Protein AF-A0AAN8S2H3-F1 (afdb_monomer_lite)

Secondary structure (DSSP, 8-state):
-PPPPHHHHHHHHHHTTSSS-B-HHHHHHHHHHHHHHTT---GGGHHHHHHHHHHHHHHTTSEE-TT-TTSPBEE-GGGTS------

Organism: NCBI:txid74498

pLDDT: mean 85.53, std 16.37, range [37.75, 96.62]

InterPro domains:
  IPR005818 Linker histone H1/H5, domain H15 [PF00538] (13-75)
  IPR036388 Winged helix-like DNA-binding domain superfamily [G3DSA:1.10.10.10] (2-81)
  IPR036390 Winged helix DNA-binding domain superfamily [S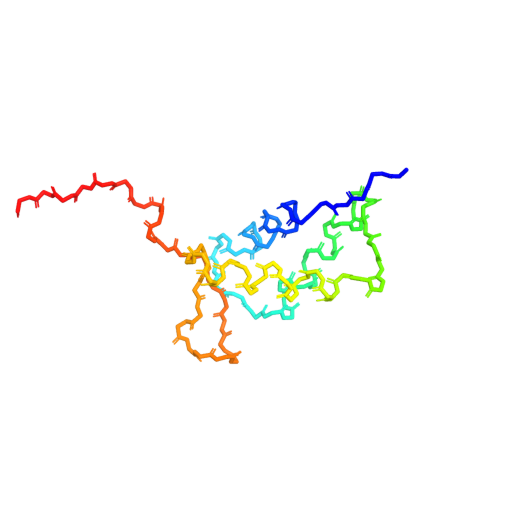SF46785] (4-80)

Foldseek 3Di:
DDADDLVNLLVQLQVQAVPHFAFLVSSLVSSQVVCVVVVRHDPPCSSVSSVVSLVVCCVVQQWHFPPPDRGTIHGRPVPVDDDDPDD

Structure (mmCIF, N/CA/C/O backbone):
data_AF-A0AAN8S2H3-F1
#
_entry.id   AF-A0AAN8S2H3-F1
#
loop_
_atom_site.group_PDB
_atom_site.id
_atom_site.type_symbol
_atom_site.label_atom_id
_atom_site.label_alt_id
_atom_site.label_comp_id
_atom_site.label_asym_id
_atom_site.label_entity_id
_atom_site.label_seq_id
_atom_site.pdbx_PDB_ins_code
_atom_site.Cartn_x
_atom_site.Cartn_y
_atom_site.Cartn_z
_atom_site.occupancy
_atom_site.B_iso_or_equiv
_atom_site.auth_seq_id
_atom_site.auth_comp_id
_atom_site.auth_asym_id
_atom_site.auth_atom_id
_atom_site.pdbx_PDB_model_num
ATOM 1 N N . MET A 1 1 ? 13.782 8.199 -18.044 1.00 59.66 1 MET A N 1
ATOM 2 C CA . MET A 1 1 ? 12.621 7.421 -17.557 1.00 59.66 1 MET A CA 1
ATOM 3 C C . MET A 1 1 ? 12.263 7.941 -16.175 1.00 59.66 1 MET A C 1
ATOM 5 O O . MET A 1 1 ? 13.156 8.001 -15.338 1.00 59.66 1 MET A O 1
ATOM 9 N N . LYS A 1 2 ? 11.025 8.401 -15.953 1.00 74.31 2 LYS A N 1
ATOM 10 C CA . LYS A 1 2 ? 10.566 8.779 -14.607 1.00 74.31 2 LYS A CA 1
ATOM 11 C C . LYS A 1 2 ? 10.143 7.498 -13.894 1.00 74.31 2 LYS A C 1
ATOM 13 O O . LYS A 1 2 ? 9.347 6.739 -14.431 1.00 74.31 2 LYS A O 1
ATOM 18 N N . THR A 1 3 ? 10.731 7.226 -12.741 1.00 79.19 3 THR A N 1
ATOM 19 C CA . THR A 1 3 ? 10.393 6.070 -11.911 1.00 79.19 3 THR A CA 1
ATOM 20 C C . THR A 1 3 ? 9.371 6.501 -10.870 1.00 79.19 3 THR A C 1
ATOM 22 O O . THR A 1 3 ? 9.470 7.610 -10.348 1.00 79.19 3 THR A O 1
ATOM 25 N N . ALA A 1 4 ? 8.389 5.650 -10.565 1.00 84.69 4 ALA A N 1
ATOM 26 C CA . ALA A 1 4 ? 7.436 5.971 -9.508 1.00 84.69 4 ALA A CA 1
ATOM 27 C C . ALA A 1 4 ? 8.149 6.064 -8.149 1.00 84.69 4 ALA A C 1
ATOM 29 O O . ALA A 1 4 ? 8.977 5.215 -7.802 1.00 84.69 4 ALA A O 1
ATOM 30 N N . THR A 1 5 ? 7.848 7.107 -7.388 1.00 89.69 5 THR A N 1
ATOM 31 C CA . THR A 1 5 ? 8.347 7.382 -6.033 1.00 89.69 5 THR A CA 1
ATOM 32 C C . THR A 1 5 ? 7.566 6.595 -4.976 1.00 89.69 5 THR A C 1
ATOM 34 O O . THR A 1 5 ? 6.504 6.051 -5.256 1.00 89.69 5 THR A O 1
ATOM 37 N N . GLU A 1 6 ? 8.068 6.508 -3.741 1.00 87.69 6 GLU A N 1
ATOM 38 C CA . GLU A 1 6 ? 7.334 5.843 -2.645 1.00 87.69 6 GLU A CA 1
ATOM 39 C C . GLU A 1 6 ? 5.977 6.502 -2.368 1.00 87.69 6 GLU A C 1
ATOM 41 O O . GLU A 1 6 ? 4.997 5.803 -2.120 1.00 87.69 6 GLU A O 1
ATOM 46 N N . LYS A 1 7 ? 5.906 7.832 -2.496 1.00 89.31 7 LYS A N 1
ATOM 47 C CA . LYS A 1 7 ? 4.653 8.581 -2.392 1.00 89.31 7 LYS A CA 1
ATOM 48 C C . LYS A 1 7 ? 3.657 8.172 -3.479 1.00 89.31 7 LYS A C 1
ATOM 50 O O . LYS A 1 7 ? 2.537 7.815 -3.144 1.00 89.31 7 LYS A O 1
ATOM 55 N N . GLU A 1 8 ? 4.084 8.136 -4.744 1.00 92.06 8 GLU A N 1
ATOM 56 C CA . GLU A 1 8 ? 3.225 7.681 -5.851 1.00 92.06 8 GLU A CA 1
ATOM 57 C C . GLU A 1 8 ? 2.731 6.241 -5.641 1.00 92.06 8 GLU A C 1
ATOM 59 O O . GLU A 1 8 ? 1.571 5.948 -5.902 1.00 92.06 8 GLU A O 1
ATOM 64 N N . TYR A 1 9 ? 3.572 5.341 -5.119 1.00 94.44 9 TYR A N 1
ATOM 65 C CA . TYR A 1 9 ? 3.135 3.984 -4.771 1.00 94.44 9 TYR A CA 1
ATOM 66 C C . TYR A 1 9 ? 2.052 3.980 -3.684 1.00 94.44 9 TYR A C 1
ATOM 68 O O . TYR A 1 9 ? 1.102 3.211 -3.792 1.00 94.44 9 TYR A O 1
ATOM 76 N N . LEU A 1 10 ? 2.186 4.799 -2.636 1.00 92.69 10 LEU A N 1
ATOM 77 C CA . LEU A 1 10 ? 1.176 4.894 -1.580 1.00 92.69 10 LEU A CA 1
ATOM 78 C C . LEU A 1 10 ? -0.137 5.495 -2.101 1.00 92.69 10 LEU A C 1
ATOM 80 O O . LEU A 1 10 ? -1.204 5.010 -1.732 1.00 92.69 10 LEU A O 1
ATOM 84 N N . ASP A 1 11 ? -0.066 6.511 -2.960 1.00 94.06 11 ASP A N 1
ATOM 85 C CA . ASP A 1 11 ? -1.248 7.132 -3.564 1.00 94.06 11 ASP A CA 1
ATOM 86 C C . ASP A 1 11 ? -1.995 6.129 -4.463 1.00 94.06 11 ASP A C 1
ATOM 88 O O . ASP A 1 11 ? -3.191 5.928 -4.276 1.00 94.06 11 ASP A O 1
ATOM 92 N N . LEU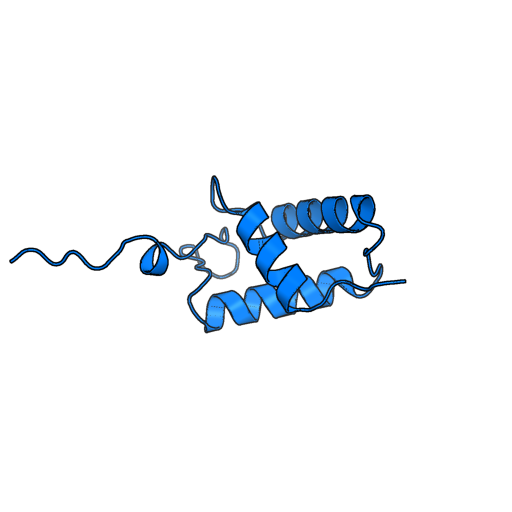 A 1 12 ? -1.286 5.378 -5.316 1.00 95.56 12 LEU A N 1
ATOM 93 C CA . LEU A 1 12 ? -1.880 4.303 -6.126 1.00 95.56 12 LEU A CA 1
ATOM 94 C C . LEU A 1 12 ? -2.453 3.162 -5.271 1.00 95.56 12 LEU A C 1
ATOM 96 O O . LEU A 1 12 ? -3.481 2.578 -5.603 1.00 95.56 12 LEU A O 1
ATOM 100 N N . VAL A 1 13 ? -1.810 2.824 -4.149 1.00 95.69 13 VAL A N 1
ATOM 101 C CA . VAL A 1 13 ? -2.374 1.862 -3.191 1.00 95.69 13 VAL A CA 1
ATOM 102 C C . VAL A 1 13 ? -3.706 2.369 -2.643 1.00 95.69 13 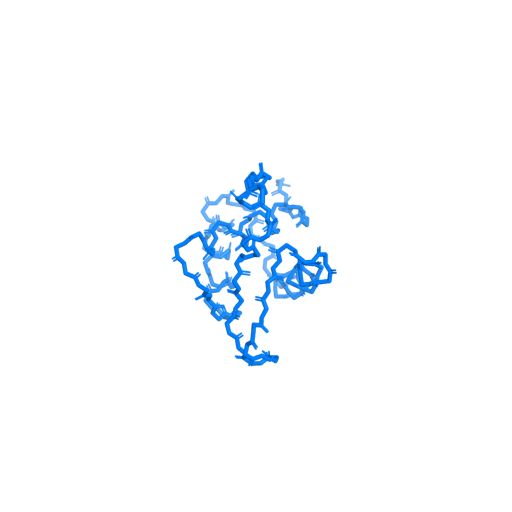VAL A C 1
ATOM 104 O O . VAL A 1 13 ? -4.638 1.579 -2.538 1.00 95.69 13 VAL A O 1
ATOM 107 N N . LYS A 1 14 ? -3.814 3.652 -2.294 1.00 94.31 14 LYS A N 1
ATOM 108 C CA . LYS A 1 14 ? -5.058 4.232 -1.772 1.00 94.31 14 LYS A CA 1
ATOM 109 C C . LYS A 1 14 ? -6.153 4.289 -2.832 1.00 94.31 14 LYS A C 1
ATOM 111 O O . LYS A 1 14 ? -7.275 3.909 -2.523 1.00 94.31 14 LYS A O 1
ATOM 116 N N . GLU A 1 15 ? -5.812 4.681 -4.056 1.00 94.69 15 GLU A N 1
ATOM 117 C CA . GLU A 1 15 ? -6.723 4.663 -5.211 1.00 94.69 15 GLU A CA 1
ATOM 118 C C . GLU A 1 15 ? -7.266 3.247 -5.454 1.00 94.69 15 GLU A C 1
ATOM 120 O O . GLU A 1 15 ? -8.465 3.036 -5.608 1.00 94.69 15 GLU A O 1
ATOM 125 N N . SER A 1 16 ? -6.407 2.226 -5.329 1.00 94.62 16 SER A N 1
ATOM 126 C CA . SER A 1 16 ? -6.843 0.830 -5.429 1.00 94.62 16 SER A CA 1
ATOM 127 C C . SER A 1 16 ? -7.843 0.407 -4.340 1.00 94.62 16 SER A C 1
ATOM 129 O O . SER A 1 16 ? -8.412 -0.672 -4.442 1.00 94.62 16 SER A O 1
ATOM 131 N N . LEU A 1 17 ? -8.062 1.205 -3.291 1.00 93.25 17 LEU A N 1
ATOM 132 C CA . LEU A 1 17 ? -8.893 0.884 -2.126 1.00 93.25 17 LEU A CA 1
ATOM 133 C C . LEU A 1 17 ? -10.151 1.764 -1.993 1.00 93.25 17 LEU A C 1
ATOM 135 O O . LEU A 1 17 ? -10.838 1.642 -0.980 1.00 93.25 17 LEU A O 1
ATOM 139 N N . GLU A 1 18 ? -10.444 2.652 -2.952 1.00 80.62 18 GLU A N 1
ATOM 140 C CA . GLU A 1 18 ? -11.518 3.655 -2.812 1.00 80.62 18 GLU A CA 1
ATOM 141 C C . GLU A 1 18 ? -12.919 3.053 -2.602 1.00 80.62 18 GLU A C 1
ATOM 143 O O . GLU A 1 18 ? -13.668 3.558 -1.766 1.00 80.62 18 GLU A O 1
ATOM 148 N N . ASP A 1 19 ? -13.258 1.956 -3.286 1.00 76.25 19 ASP A N 1
ATOM 149 C CA . ASP A 1 19 ? -14.599 1.351 -3.201 1.00 76.25 19 ASP A CA 1
ATOM 150 C C . ASP A 1 19 ? -14.738 0.286 -2.097 1.00 76.25 19 ASP A C 1
ATOM 152 O O . ASP A 1 19 ? -15.809 0.107 -1.517 1.00 76.25 19 ASP A O 1
ATOM 156 N N . GLU A 1 20 ? -13.666 -0.454 -1.802 1.00 85.38 20 GLU A N 1
ATOM 157 C CA . GLU A 1 20 ? -13.680 -1.574 -0.857 1.00 85.38 20 GLU A CA 1
ATOM 158 C C . GLU A 1 20 ? -12.270 -1.952 -0.384 1.00 85.38 20 GLU A C 1
ATOM 160 O O . GLU A 1 20 ? -11.256 -1.648 -1.019 1.00 85.3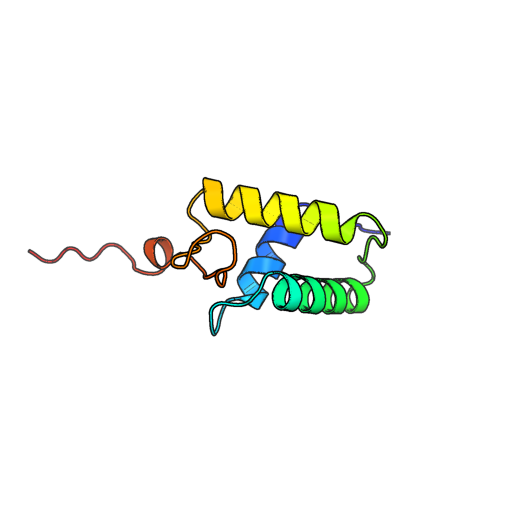8 20 GLU A O 1
ATOM 165 N N . GLY A 1 21 ? -12.195 -2.674 0.738 1.00 90.62 21 GLY A N 1
ATOM 166 C CA . GLY A 1 21 ? -10.930 -3.253 1.174 1.00 90.62 21 GLY A CA 1
ATOM 167 C C . GLY A 1 21 ? -10.473 -4.363 0.238 1.00 90.62 21 GLY A C 1
ATOM 168 O O . GLY A 1 21 ? -11.281 -5.155 -0.237 1.00 90.62 21 GLY A O 1
ATOM 169 N N . ARG A 1 22 ? -9.163 -4.471 0.006 1.00 94.81 22 ARG A N 1
ATOM 170 C CA . ARG A 1 22 ? -8.600 -5.459 -0.924 1.00 94.81 22 ARG A CA 1
ATOM 171 C C . ARG A 1 22 ? -7.476 -6.273 -0.310 1.00 94.81 22 ARG A C 1
ATOM 173 O O . ARG A 1 22 ? -6.774 -5.853 0.613 1.00 94.81 22 ARG A O 1
ATOM 180 N N . SER A 1 23 ? -7.266 -7.465 -0.861 1.00 93.88 23 SER A N 1
ATOM 181 C CA . SER A 1 23 ? -6.096 -8.279 -0.534 1.00 93.88 23 SER A CA 1
ATOM 182 C C . SER A 1 23 ? -4.804 -7.609 -1.027 1.00 93.88 23 SER A C 1
ATOM 184 O O . SER A 1 23 ? -4.801 -6.901 -2.036 1.00 93.88 23 SER A O 1
ATOM 186 N N . ARG A 1 24 ? -3.664 -7.901 -0.382 1.00 93.19 24 ARG A N 1
ATOM 187 C CA . ARG A 1 24 ? -2.341 -7.429 -0.845 1.00 93.19 24 ARG A CA 1
ATOM 188 C C . ARG A 1 24 ? -2.070 -7.802 -2.305 1.00 93.19 24 ARG A C 1
ATOM 190 O O . ARG A 1 24 ? -1.428 -7.038 -3.019 1.00 93.19 24 ARG A O 1
ATOM 197 N N . TRP A 1 25 ? -2.502 -8.992 -2.722 1.00 94.00 25 TRP A N 1
ATOM 198 C CA . TRP A 1 25 ? -2.287 -9.466 -4.085 1.00 94.00 25 TRP A CA 1
ATOM 199 C C . TRP A 1 25 ? -3.061 -8.609 -5.089 1.00 94.00 25 TRP A C 1
ATOM 201 O O . TRP A 1 25 ? -2.459 -8.108 -6.032 1.00 94.00 25 TRP A O 1
ATOM 211 N N . THR A 1 26 ? -4.344 -8.351 -4.825 1.00 95.25 26 THR A N 1
ATOM 212 C CA . THR A 1 26 ? -5.197 -7.508 -5.676 1.00 95.25 26 THR A CA 1
ATOM 213 C C . THR A 1 26 ? -4.641 -6.088 -5.800 1.00 95.25 26 THR A C 1
ATOM 215 O O . THR A 1 26 ? -4.520 -5.581 -6.910 1.00 95.25 26 THR A O 1
ATOM 218 N N . ILE A 1 27 ? -4.222 -5.484 -4.680 1.00 96.00 27 ILE A N 1
ATOM 219 C CA . ILE A 1 27 ? -3.564 -4.166 -4.659 1.00 96.00 27 ILE A CA 1
ATOM 220 C C . ILE A 1 27 ? -2.297 -4.189 -5.523 1.00 96.00 27 ILE A C 1
ATOM 222 O O . ILE A 1 27 ? -2.098 -3.337 -6.381 1.00 96.00 27 ILE A O 1
ATOM 226 N N . SER A 1 28 ? -1.433 -5.189 -5.322 1.00 95.75 28 SER A N 1
ATOM 227 C CA . SER A 1 28 ? -0.162 -5.299 -6.045 1.00 95.75 28 SER A CA 1
ATOM 228 C C . SER A 1 28 ? -0.355 -5.433 -7.557 1.00 95.75 28 SER A C 1
ATOM 230 O O . SER A 1 28 ? 0.389 -4.807 -8.313 1.00 95.75 28 SER A O 1
ATOM 232 N N . THR A 1 29 ? -1.338 -6.225 -7.997 1.00 96.25 29 THR A N 1
ATOM 233 C CA . THR A 1 29 ? -1.668 -6.399 -9.418 1.00 96.25 29 THR A CA 1
ATOM 234 C C . THR A 1 29 ? -2.186 -5.099 -10.023 1.00 96.25 29 THR A C 1
ATOM 236 O O . THR A 1 29 ? -1.639 -4.656 -11.028 1.00 96.25 29 THR A O 1
ATOM 239 N N . TRP A 1 30 ? -3.145 -4.439 -9.372 1.00 96.62 30 TRP A N 1
ATOM 240 C CA . TRP A 1 30 ? -3.721 -3.189 -9.871 1.00 96.62 30 TRP A CA 1
ATOM 241 C C . TRP A 1 30 ? -2.670 -2.072 -9.984 1.00 96.62 30 TRP A C 1
ATOM 243 O O . TRP A 1 30 ? -2.530 -1.439 -11.029 1.00 96.62 30 TRP A O 1
ATOM 253 N N . VAL A 1 31 ? -1.843 -1.883 -8.945 1.00 96.56 31 VAL A N 1
ATOM 254 C CA . VAL A 1 31 ? -0.770 -0.870 -8.962 1.00 96.56 31 VAL A CA 1
ATOM 255 C C . VAL A 1 31 ? 0.262 -1.187 -10.046 1.00 96.56 31 VAL A C 1
ATOM 257 O O . VAL A 1 31 ? 0.775 -0.283 -10.702 1.00 96.56 31 VAL A O 1
ATOM 260 N N . LYS A 1 32 ? 0.576 -2.472 -10.263 1.00 95.81 32 LYS A N 1
ATOM 261 C CA . LYS A 1 32 ? 1.464 -2.891 -11.354 1.00 95.81 32 LYS A CA 1
ATOM 262 C C . LYS A 1 32 ? 0.884 -2.491 -12.710 1.00 95.81 32 LYS A C 1
ATOM 264 O O . LYS A 1 32 ? 1.620 -1.915 -13.504 1.00 95.81 32 LYS A O 1
ATOM 269 N N . GLU A 1 33 ? -0.386 -2.795 -12.965 1.00 96.06 33 GLU A N 1
ATOM 270 C CA . GLU A 1 33 ? -1.058 -2.471 -14.228 1.00 96.06 33 GLU A CA 1
ATOM 271 C C . GLU A 1 33 ? -1.015 -0.964 -14.490 1.00 96.06 33 GLU A C 1
ATOM 273 O O . GLU A 1 33 ? -0.505 -0.554 -15.532 1.00 96.06 33 GLU A O 1
ATOM 278 N N . LYS A 1 34 ? -1.368 -0.137 -13.498 1.00 96.25 34 LYS A N 1
ATOM 279 C CA . LYS A 1 34 ? -1.284 1.328 -13.617 1.00 96.25 34 LYS A CA 1
ATOM 280 C C . LYS A 1 34 ? 0.119 1.835 -13.919 1.00 96.25 34 LYS A C 1
ATOM 282 O O . LYS A 1 34 ? 0.323 2.631 -14.832 1.00 96.25 34 LYS A O 1
ATOM 287 N N . LEU A 1 35 ? 1.124 1.336 -13.205 1.00 94.56 35 LEU A N 1
ATOM 288 C CA . LEU A 1 35 ? 2.511 1.726 -13.455 1.00 94.56 35 LEU A CA 1
ATOM 289 C C . LEU A 1 35 ? 3.021 1.259 -14.826 1.00 94.56 35 LEU A C 1
ATOM 291 O O . LEU A 1 35 ? 3.923 1.892 -15.380 1.00 94.56 35 LEU A O 1
ATOM 295 N N . GLN A 1 36 ? 2.497 0.156 -15.367 1.00 94.44 36 GLN A N 1
ATOM 296 C CA . GLN A 1 36 ? 2.805 -0.283 -16.728 1.00 94.44 36 GLN A CA 1
ATOM 297 C C . GLN A 1 36 ? 2.152 0.631 -17.768 1.00 94.44 36 GLN A C 1
ATOM 299 O O . GLN A 1 36 ? 2.847 1.033 -18.700 1.00 94.44 36 GLN A O 1
ATOM 304 N N . GLU A 1 37 ? 0.882 1.005 -17.582 1.00 95.25 37 GLU A N 1
ATOM 305 C CA . GLU A 1 37 ? 0.176 1.980 -18.430 1.00 95.25 37 GLU A CA 1
ATOM 306 C C . GLU A 1 37 ? 0.921 3.328 -18.478 1.00 95.25 37 GLU A C 1
ATOM 308 O O . GLU A 1 37 ? 1.081 3.919 -19.543 1.00 95.25 37 GLU A O 1
ATOM 313 N N . GLU A 1 38 ? 1.464 3.780 -17.343 1.00 93.56 38 GLU A N 1
ATOM 314 C CA . GLU A 1 38 ? 2.226 5.034 -17.241 1.00 93.56 38 GLU A CA 1
ATOM 315 C C . GLU A 1 38 ? 3.701 4.931 -17.675 1.00 93.56 38 GLU A C 1
ATOM 317 O O . GLU A 1 38 ? 4.432 5.926 -17.646 1.00 93.56 38 GLU A O 1
ATOM 322 N N . GLY A 1 39 ? 4.194 3.737 -18.024 1.00 92.69 39 GLY A N 1
ATOM 323 C CA . GLY A 1 39 ? 5.610 3.520 -18.347 1.00 92.69 39 GLY A CA 1
ATOM 324 C C . GLY A 1 39 ? 6.572 3.753 -17.168 1.00 92.69 39 GLY A C 1
ATOM 325 O O . GLY A 1 39 ? 7.757 4.022 -17.376 1.00 92.69 39 GLY A O 1
ATOM 326 N N . LYS A 1 40 ? 6.077 3.658 -15.927 1.00 91.88 40 LYS A N 1
ATOM 327 C CA . LYS A 1 40 ? 6.831 3.861 -14.674 1.00 91.88 40 LYS A CA 1
ATOM 328 C C . LYS A 1 40 ? 7.140 2.563 -13.920 1.00 91.88 40 LYS A C 1
ATOM 330 O O . LYS A 1 40 ? 7.740 2.611 -12.842 1.00 91.88 40 LYS A O 1
ATOM 335 N N . TYR A 1 41 ? 6.714 1.410 -14.438 1.00 90.44 41 TYR A N 1
ATOM 336 C CA . TYR A 1 41 ? 6.882 0.113 -13.783 1.00 90.44 41 TYR A CA 1
ATOM 337 C C . TYR A 1 41 ? 8.361 -0.255 -13.575 1.00 90.44 41 TYR A C 1
ATOM 339 O O . TYR A 1 41 ? 9.174 -0.193 -14.494 1.00 90.44 41 TYR A O 1
ATOM 347 N N . LEU A 1 42 ? 8.706 -0.672 -12.351 1.00 81.38 42 LEU A N 1
ATOM 348 C CA . LEU A 1 42 ? 10.095 -0.886 -11.910 1.00 81.38 42 LEU A CA 1
ATOM 349 C C . LEU A 1 42 ? 10.506 -2.365 -11.854 1.00 81.38 42 LEU A C 1
ATOM 351 O O . LEU A 1 42 ? 11.551 -2.697 -11.291 1.00 81.38 42 LEU A O 1
ATOM 355 N N . GLY A 1 43 ? 9.690 -3.267 -12.406 1.00 87.25 43 GLY A N 1
ATOM 356 C CA . GLY A 1 43 ? 10.004 -4.693 -12.455 1.00 87.25 43 GLY A CA 1
ATOM 357 C C . GLY A 1 43 ? 10.214 -5.296 -11.065 1.00 87.25 43 GLY A C 1
ATOM 358 O O . GLY A 1 43 ? 9.324 -5.272 -10.214 1.00 87.25 43 GLY A O 1
ATOM 359 N N . LEU A 1 44 ? 11.417 -5.830 -10.839 1.00 85.62 44 LEU A N 1
ATOM 360 C CA . LEU A 1 44 ? 11.771 -6.664 -9.684 1.00 85.62 44 LEU A CA 1
ATOM 361 C C . LEU A 1 44 ? 11.576 -5.984 -8.318 1.00 85.62 44 LEU A C 1
ATOM 363 O O . LEU A 1 44 ? 11.361 -6.672 -7.323 1.00 85.62 44 LEU A O 1
ATOM 367 N N . ILE A 1 45 ? 11.635 -4.650 -8.240 1.00 89.56 45 ILE A N 1
ATOM 368 C CA . ILE A 1 45 ? 11.498 -3.937 -6.957 1.00 89.56 45 ILE A CA 1
ATOM 369 C C . ILE A 1 45 ? 10.045 -3.625 -6.573 1.00 89.56 45 ILE A C 1
ATOM 371 O O . ILE A 1 45 ? 9.814 -3.129 -5.470 1.00 89.56 45 ILE A O 1
ATOM 375 N N . HIS A 1 46 ? 9.078 -3.917 -7.450 1.00 92.31 46 HIS A N 1
ATOM 376 C CA . HIS A 1 46 ? 7.651 -3.638 -7.238 1.00 92.31 46 HIS A CA 1
ATOM 377 C C . HIS A 1 46 ? 7.131 -4.238 -5.931 1.00 92.31 46 HIS A C 1
ATOM 379 O O . HIS A 1 46 ? 6.626 -3.522 -5.072 1.00 92.31 46 HIS A O 1
ATOM 385 N N . ASP A 1 47 ? 7.333 -5.542 -5.732 1.00 91.88 47 ASP A N 1
ATOM 386 C CA . ASP A 1 47 ? 6.819 -6.249 -4.553 1.00 91.88 47 ASP A CA 1
ATOM 387 C C . ASP A 1 47 ? 7.428 -5.712 -3.246 1.00 91.88 47 ASP A C 1
ATOM 389 O O . ASP A 1 47 ? 6.726 -5.529 -2.248 1.00 91.88 47 ASP A O 1
ATOM 393 N N . LYS A 1 48 ? 8.725 -5.370 -3.268 1.00 92.19 48 LYS A N 1
ATOM 394 C CA . LYS A 1 48 ? 9.408 -4.751 -2.124 1.00 92.19 48 LYS A CA 1
ATOM 395 C C . LYS A 1 48 ? 8.800 -3.388 -1.787 1.00 92.19 48 LYS A C 1
ATOM 397 O O . LYS A 1 48 ? 8.569 -3.112 -0.612 1.00 92.19 48 LYS A O 1
ATOM 402 N N . ARG A 1 49 ? 8.523 -2.558 -2.798 1.00 93.06 49 ARG A N 1
ATOM 403 C CA . ARG A 1 49 ? 7.917 -1.232 -2.614 1.00 93.06 49 ARG A CA 1
ATOM 404 C C . ARG A 1 49 ? 6.492 -1.328 -2.096 1.00 93.06 49 ARG A C 1
ATOM 406 O O . ARG A 1 49 ? 6.193 -0.680 -1.103 1.00 93.06 49 ARG A O 1
ATOM 413 N N . ILE A 1 50 ? 5.662 -2.196 -2.677 1.00 94.94 50 ILE A N 1
ATOM 414 C CA . ILE A 1 50 ? 4.296 -2.448 -2.197 1.00 94.94 50 ILE A CA 1
ATOM 415 C C . ILE A 1 50 ? 4.309 -2.862 -0.722 1.00 94.94 50 ILE A C 1
ATOM 417 O O . ILE A 1 50 ? 3.578 -2.298 0.086 1.00 94.94 50 ILE A O 1
ATOM 421 N N . LYS A 1 51 ? 5.179 -3.800 -0.326 1.00 93.94 51 LYS A N 1
ATOM 422 C CA . LYS A 1 51 ? 5.311 -4.198 1.086 1.00 93.94 51 LYS A CA 1
ATOM 423 C C . LYS A 1 51 ? 5.706 -3.029 1.990 1.00 93.94 51 LYS A C 1
ATOM 425 O O . LYS A 1 51 ? 5.150 -2.914 3.080 1.00 93.94 51 LYS A O 1
ATOM 430 N N . ALA A 1 52 ? 6.641 -2.189 1.547 1.00 94.50 52 ALA A N 1
ATOM 431 C CA . ALA A 1 52 ? 7.104 -1.037 2.311 1.00 94.50 52 ALA A CA 1
ATOM 432 C C . ALA A 1 52 ? 5.995 0.010 2.499 1.00 94.50 52 ALA A C 1
ATOM 434 O O . ALA A 1 52 ? 5.710 0.377 3.636 1.00 94.50 52 ALA A O 1
ATOM 435 N N . VAL A 1 53 ? 5.308 0.419 1.426 1.00 95.38 53 VAL A N 1
ATOM 436 C CA . VAL A 1 53 ? 4.251 1.443 1.513 1.00 95.38 53 VAL A CA 1
ATOM 437 C C . VAL A 1 53 ? 3.014 0.945 2.254 1.00 95.38 53 VAL A C 1
ATOM 439 O O . VAL A 1 53 ? 2.397 1.708 2.987 1.00 95.38 53 VAL A O 1
ATOM 442 N N . LEU A 1 54 ? 2.677 -0.346 2.143 1.00 95.12 54 LEU A N 1
ATOM 443 C CA . LEU A 1 54 ? 1.598 -0.935 2.936 1.00 95.12 54 LEU A CA 1
ATOM 444 C C . LEU A 1 54 ? 1.945 -0.953 4.422 1.00 95.12 54 LEU A C 1
ATOM 446 O O . LEU A 1 54 ? 1.089 -0.650 5.245 1.00 95.12 54 LEU A O 1
ATOM 450 N N . LYS A 1 55 ? 3.191 -1.298 4.769 1.00 94.38 55 LYS A N 1
ATOM 451 C CA . LYS A 1 55 ? 3.663 -1.234 6.153 1.00 94.38 55 LYS A CA 1
ATOM 452 C C . LYS A 1 55 ? 3.589 0.203 6.675 1.00 94.38 55 LYS A C 1
ATOM 454 O O . LYS A 1 55 ? 2.970 0.418 7.708 1.00 94.38 55 LYS A O 1
ATOM 459 N N . GLN A 1 56 ? 4.128 1.164 5.927 1.00 94.12 56 GLN A N 1
ATOM 460 C CA . GLN A 1 56 ? 4.095 2.580 6.291 1.00 94.12 56 GLN A CA 1
ATOM 461 C C . GLN A 1 56 ? 2.660 3.090 6.475 1.00 94.12 56 GLN A C 1
ATOM 463 O O . GLN A 1 56 ? 2.379 3.735 7.477 1.00 94.12 56 GLN A O 1
ATOM 468 N N . GLY A 1 57 ? 1.750 2.784 5.545 1.00 93.75 57 GLY A N 1
ATOM 469 C CA . GLY A 1 57 ? 0.353 3.209 5.633 1.00 93.75 57 GLY A CA 1
ATOM 470 C C . GLY A 1 57 ? -0.396 2.588 6.817 1.00 93.75 57 GLY A C 1
ATOM 471 O O . GLY A 1 57 ? -1.250 3.241 7.408 1.00 93.75 57 GLY A O 1
ATOM 472 N N . LEU A 1 58 ? -0.068 1.346 7.193 1.00 93.81 58 LEU A N 1
ATOM 473 C CA . LEU A 1 58 ? -0.609 0.704 8.396 1.00 93.81 58 LEU A CA 1
ATOM 474 C C . LEU A 1 58 ? -0.037 1.327 9.679 1.00 93.81 58 LEU A C 1
ATOM 476 O O . LEU A 1 58 ? -0.781 1.557 10.626 1.00 93.81 58 LEU A O 1
ATOM 480 N N . GLU A 1 59 ? 1.266 1.619 9.711 1.00 93.81 59 GLU A N 1
ATOM 481 C CA . GLU A 1 59 ? 1.941 2.263 10.848 1.00 93.81 59 GLU A CA 1
ATOM 482 C C . GLU A 1 59 ? 1.487 3.718 11.045 1.00 93.81 59 GLU A C 1
ATOM 484 O O . GLU A 1 59 ? 1.362 4.170 12.181 1.00 93.81 59 GLU A O 1
ATOM 489 N N . SER A 1 60 ? 1.196 4.444 9.960 1.00 93.62 60 SER A N 1
ATOM 490 C CA . SER A 1 60 ? 0.678 5.819 10.006 1.00 93.62 60 SER A CA 1
ATOM 491 C C . SER A 1 60 ? -0.823 5.899 10.303 1.00 93.62 60 SER A C 1
ATOM 493 O O . SER A 1 60 ? -1.341 6.990 10.552 1.00 93.62 60 SER A O 1
ATOM 495 N N . GLY A 1 61 ? -1.534 4.768 10.260 1.00 92.19 61 GLY A N 1
ATOM 496 C CA . GLY A 1 61 ? -2.986 4.705 10.414 1.00 92.19 61 GLY A CA 1
ATOM 497 C C . GLY A 1 61 ? -3.770 5.244 9.213 1.00 92.19 61 GLY A C 1
ATOM 498 O O . GLY A 1 61 ? -4.972 5.469 9.333 1.00 92.19 61 GLY A O 1
ATOM 499 N N . GLU A 1 62 ? -3.125 5.466 8.064 1.00 92.00 62 GLU A N 1
ATOM 500 C CA . GLU A 1 62 ? -3.794 5.804 6.797 1.00 92.00 62 GLU A CA 1
ATOM 501 C C . GLU A 1 62 ? -4.479 4.585 6.168 1.00 92.00 62 GLU A C 1
ATOM 503 O O . GLU A 1 62 ? -5.492 4.718 5.481 1.00 92.00 62 GLU A O 1
ATOM 508 N N . LEU A 1 63 ? -3.936 3.400 6.434 1.00 94.38 63 LEU A N 1
ATOM 509 C CA . LEU A 1 63 ? -4.495 2.107 6.075 1.00 94.38 63 LEU A CA 1
ATOM 510 C C . LEU A 1 63 ? -4.826 1.337 7.350 1.00 94.38 63 LEU A C 1
ATOM 512 O O . LEU A 1 63 ? -4.137 1.458 8.361 1.00 94.38 63 LEU A O 1
ATOM 516 N N . VAL A 1 64 ? -5.840 0.482 7.283 1.00 94.12 64 VAL A N 1
ATOM 517 C CA . VAL A 1 64 ? -6.200 -0.421 8.381 1.00 94.12 64 VAL A CA 1
ATOM 518 C C . VAL A 1 64 ? -6.342 -1.854 7.884 1.00 94.12 64 VAL A C 1
ATOM 520 O O . VAL A 1 64 ? -6.647 -2.105 6.718 1.00 94.12 64 VAL A O 1
ATOM 523 N N . ARG A 1 65 ? -6.107 -2.816 8.780 1.00 93.19 65 ARG A N 1
ATOM 524 C CA . ARG A 1 65 ? -6.279 -4.249 8.513 1.00 93.19 65 ARG A CA 1
ATOM 525 C C . ARG A 1 65 ? -7.035 -4.904 9.679 1.00 93.19 65 ARG A C 1
ATOM 527 O O . ARG A 1 65 ? -6.400 -5.489 10.555 1.00 93.19 65 ARG A O 1
ATOM 534 N N . PRO A 1 66 ? -8.376 -4.787 9.718 1.00 87.88 66 PRO A N 1
ATOM 535 C CA . PRO A 1 66 ? -9.175 -5.173 10.885 1.00 87.88 66 PRO A CA 1
ATOM 536 C C . PRO A 1 66 ? -9.117 -6.679 11.177 1.00 87.88 66 PRO A C 1
ATOM 538 O O . PRO A 1 66 ? -9.138 -7.087 12.331 1.00 87.88 66 PRO A O 1
ATOM 541 N N . ASN A 1 67 ? -8.955 -7.505 10.139 1.00 86.56 67 ASN A N 1
ATOM 542 C CA . ASN A 1 67 ? -8.975 -8.969 10.239 1.00 86.56 67 ASN A CA 1
ATOM 543 C C . ASN A 1 67 ? -7.570 -9.595 10.403 1.00 86.56 67 ASN A C 1
ATOM 545 O O . ASN A 1 67 ? -7.333 -10.729 9.987 1.00 86.56 67 ASN A O 1
ATOM 549 N N . GLY A 1 68 ? -6.611 -8.853 10.970 1.00 84.38 68 GLY A N 1
ATOM 550 C CA . GLY A 1 68 ? -5.254 -9.343 11.240 1.00 84.38 68 GLY A CA 1
ATOM 551 C C . GLY A 1 68 ? -4.379 -9.518 9.987 1.00 84.38 68 GLY A C 1
ATOM 552 O O . GLY A 1 68 ? -4.781 -9.138 8.893 1.00 84.38 68 GLY A O 1
ATOM 553 N N . PRO A 1 69 ? -3.160 -10.085 10.092 1.00 83.19 69 PRO A N 1
ATOM 554 C CA . PRO A 1 69 ? -2.134 -10.031 9.039 1.00 83.19 69 PRO A CA 1
ATOM 555 C C . PRO A 1 69 ? -2.507 -10.633 7.679 1.00 83.19 69 PRO A C 1
ATOM 557 O O . PRO A 1 69 ? -1.900 -10.256 6.679 1.00 83.19 69 PRO A O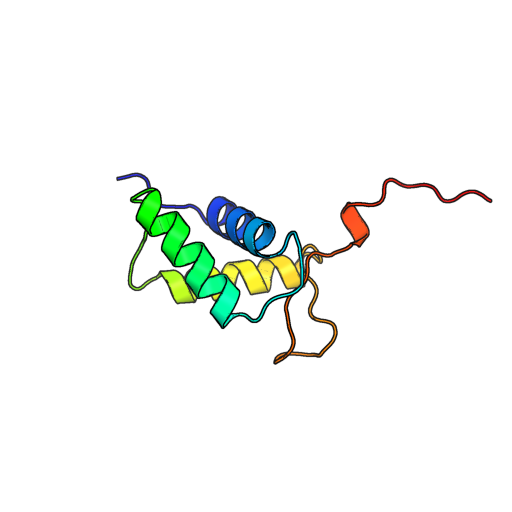 1
ATOM 560 N N . LEU A 1 70 ? -3.483 -11.536 7.614 1.00 83.38 70 LEU A N 1
ATOM 561 C CA . LEU A 1 70 ? -3.962 -12.134 6.359 1.00 83.38 70 LEU A CA 1
ATOM 562 C C . LEU A 1 70 ? -5.235 -11.462 5.823 1.00 83.38 70 LEU A C 1
ATOM 564 O O . LEU A 1 70 ? -5.714 -11.817 4.749 1.00 83.38 70 LEU A O 1
ATOM 568 N N . GLY A 1 71 ? -5.770 -10.490 6.562 1.00 87.06 71 GLY A N 1
ATOM 569 C CA . GLY A 1 71 ? -6.976 -9.758 6.221 1.00 87.06 71 GLY A CA 1
ATOM 570 C C . GLY A 1 71 ? -6.788 -8.740 5.101 1.00 87.06 71 GLY A C 1
ATOM 571 O O . GLY A 1 71 ? -5.673 -8.397 4.692 1.00 87.06 71 GLY A O 1
ATOM 572 N N . TYR A 1 72 ? -7.923 -8.236 4.628 1.00 94.62 72 TYR A N 1
ATOM 573 C CA . TYR A 1 72 ? -7.975 -7.182 3.626 1.00 94.62 72 TYR A CA 1
ATOM 574 C C . TYR A 1 72 ? -7.506 -5.858 4.217 1.00 94.62 72 TYR A C 1
ATOM 576 O O . TYR A 1 72 ? -7.643 -5.593 5.413 1.00 94.62 72 TYR A O 1
ATOM 584 N N . ILE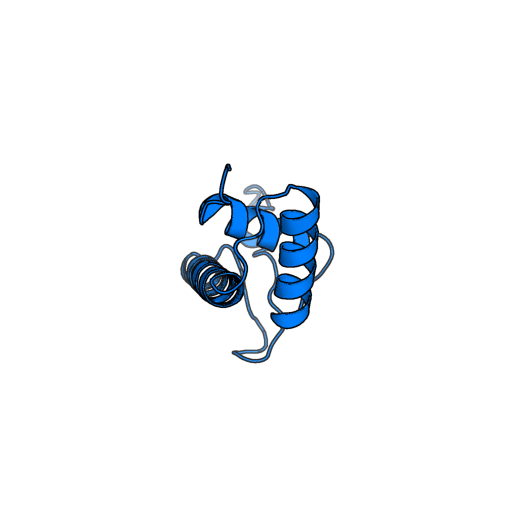 A 1 73 ? -6.900 -5.052 3.358 1.00 95.56 73 ILE A N 1
ATOM 585 C CA . ILE A 1 73 ? -6.415 -3.718 3.677 1.00 95.56 73 ILE A CA 1
ATOM 586 C C . ILE A 1 73 ? -7.496 -2.747 3.238 1.00 95.56 73 ILE A C 1
ATOM 588 O O . ILE A 1 73 ? -8.007 -2.875 2.132 1.00 95.56 73 ILE A O 1
ATOM 592 N N . HIS A 1 74 ? -7.837 -1.800 4.100 1.00 94.88 74 HIS A N 1
ATOM 593 C CA . HIS A 1 74 ? -8.837 -0.773 3.842 1.00 94.88 74 HIS A CA 1
ATOM 594 C C . HIS A 1 74 ? -8.206 0.606 4.013 1.00 94.88 74 HIS A C 1
ATOM 596 O O . HIS A 1 74 ? -7.221 0.754 4.746 1.00 94.88 74 HIS A O 1
ATOM 602 N N . LEU A 1 75 ? -8.807 1.617 3.389 1.00 93.75 75 LEU A N 1
ATOM 603 C CA . LEU A 1 75 ? -8.570 3.001 3.780 1.00 93.75 75 LEU A CA 1
ATOM 604 C C . LEU A 1 75 ? -9.061 3.216 5.211 1.00 93.75 75 LEU A C 1
ATOM 606 O O . LEU A 1 75 ? -10.120 2.727 5.609 1.00 93.75 75 LEU A O 1
ATOM 610 N N . SER A 1 76 ? -8.284 3.955 5.994 1.00 89.75 76 SER A N 1
ATOM 611 C CA . SER A 1 76 ? -8.728 4.398 7.307 1.00 89.75 76 SER A CA 1
ATOM 612 C C . SER A 1 76 ? -9.816 5.456 7.149 1.00 89.75 76 SER A C 1
ATOM 614 O O . SER A 1 76 ? -9.576 6.538 6.614 1.00 89.75 76 SER A O 1
ATOM 616 N N . THR A 1 77 ? -11.019 5.173 7.645 1.00 74.50 77 THR A N 1
ATOM 617 C CA . THR A 1 77 ? -12.149 6.119 7.632 1.00 74.50 77 THR A CA 1
ATOM 618 C C . THR A 1 77 ? -11.926 7.325 8.552 1.00 74.50 77 THR A C 1
ATOM 620 O O . THR A 1 77 ? -12.610 8.339 8.419 1.00 74.50 77 THR A O 1
ATOM 623 N N . ALA A 1 78 ? -10.922 7.266 9.437 1.00 59.22 78 ALA A N 1
ATOM 624 C CA . ALA A 1 78 ? -10.625 8.292 10.436 1.00 59.22 78 ALA A CA 1
ATOM 625 C C . ALA A 1 78 ? -10.110 9.628 9.860 1.00 59.22 78 ALA A C 1
ATOM 627 O O . ALA A 1 78 ? -10.007 10.601 10.603 1.00 59.22 78 ALA A O 1
ATOM 628 N N . LYS A 1 79 ? -9.797 9.713 8.558 1.00 46.47 79 LYS A N 1
ATOM 629 C CA . LYS A 1 79 ? -9.407 10.975 7.897 1.00 46.47 79 LYS A CA 1
ATOM 630 C C . LYS A 1 79 ? -10.419 11.521 6.884 1.00 46.47 79 LYS A C 1
ATOM 632 O O . LYS A 1 79 ? -10.204 12.628 6.399 1.00 46.47 79 LYS A O 1
ATOM 637 N N . THR A 1 80 ? -11.514 10.811 6.599 1.00 41.69 80 THR A N 1
ATOM 638 C CA . THR A 1 80 ? -12.504 11.246 5.586 1.00 41.69 80 THR A CA 1
ATOM 639 C C . THR A 1 80 ? -13.782 11.824 6.198 1.00 41.69 80 THR A C 1
ATOM 641 O O . THR A 1 80 ? -14.571 12.449 5.496 1.00 41.69 80 THR A O 1
ATOM 644 N N . GLN A 1 81 ? -13.985 11.704 7.512 1.00 38.22 81 GLN A N 1
ATOM 645 C CA . GLN A 1 81 ? -15.036 12.450 8.200 1.00 38.22 81 GLN A CA 1
ATOM 646 C C . GLN A 1 81 ? -14.429 13.671 8.879 1.00 38.22 81 GLN A C 1
ATOM 648 O O . GLN A 1 81 ? -13.722 13.573 9.882 1.00 38.22 81 GLN A O 1
ATOM 653 N N . GLY A 1 82 ? -14.705 14.837 8.290 1.00 37.75 82 GLY A N 1
ATOM 654 C CA . GLY A 1 82 ? -14.542 16.115 8.957 1.00 37.75 82 GLY A CA 1
ATOM 655 C C . GLY A 1 82 ? -15.124 16.044 10.365 1.00 37.75 82 GLY A C 1
ATOM 656 O O . GLY A 1 82 ? -16.177 15.453 10.598 1.00 37.75 82 GLY A O 1
ATOM 657 N N . GLN A 1 83 ? -14.385 16.627 11.301 1.00 43.38 83 GLN A N 1
ATOM 658 C CA . GLN A 1 83 ? -14.790 16.806 12.683 1.00 43.38 83 GLN A CA 1
ATOM 659 C C . GLN A 1 83 ? -16.226 17.337 12.733 1.00 43.38 83 GLN A C 1
ATOM 661 O O . GLN A 1 83 ? -16.504 18.468 12.346 1.00 43.38 83 GLN A O 1
ATOM 666 N N . THR A 1 84 ? -17.154 16.519 13.200 1.00 38.75 84 THR A N 1
ATOM 667 C CA . THR A 1 84 ? -18.465 16.971 13.656 1.00 38.75 84 THR A CA 1
ATOM 668 C C . THR A 1 84 ? -18.808 16.115 14.865 1.00 38.75 84 THR A C 1
ATOM 670 O O . THR A 1 84 ? -19.588 15.174 14.802 1.00 38.75 84 THR A O 1
ATOM 673 N N . HIS A 1 85 ? -18.134 16.413 15.977 1.00 38.34 85 HIS A N 1
ATOM 674 C CA . HIS A 1 85 ? -18.691 16.132 17.294 1.00 38.34 85 HIS A CA 1
ATOM 675 C C . HIS A 1 85 ? -19.754 17.208 17.534 1.00 38.34 85 HIS A C 1
ATOM 677 O O . HIS A 1 85 ? -19.414 18.352 17.834 1.00 38.34 85 HIS A O 1
ATOM 683 N N . VAL A 1 86 ? -21.025 16.861 17.330 1.00 40.03 86 VAL A N 1
ATOM 684 C CA . VAL A 1 86 ? -22.140 17.641 17.877 1.00 40.03 86 VAL A CA 1
ATOM 685 C C . VAL A 1 86 ? -22.552 16.957 19.173 1.00 40.03 86 VAL A C 1
ATOM 687 O O . VAL A 1 86 ? -23.016 15.823 19.128 1.00 40.03 86 VAL A O 1
ATOM 690 N N . ILE A 1 87 ? -22.308 17.704 20.254 1.00 53.41 87 ILE A N 1
ATOM 691 C CA . ILE A 1 87 ? -22.848 17.674 21.627 1.00 53.41 87 ILE A CA 1
ATOM 692 C C . ILE A 1 87 ? -22.973 16.332 22.356 1.00 53.41 87 ILE A C 1
ATOM 694 O O . ILE A 1 87 ? -23.860 15.519 22.026 1.00 53.41 87 ILE A O 1
#

Sequence (87 aa):
MKTATEKEYLDLVKESLEDEGRSRWTISTWVKEKLQEEGKYLGLIHDKRIKAVLKQGLESGELVRPNGPLGYIHLSTAKTQGQTHVI

Radius of gyration: 14.13 Å; chains: 1; bounding box: 36×30×40 Å